Protein AF-A0A7S2W0Q4-F1 (afdb_monomer_lite)

Radius of gyration: 27.82 Å; chains: 1; bounding box: 35×52×101 Å

Structure (mmCIF, N/CA/C/O backbone):
data_AF-A0A7S2W0Q4-F1
#
_entry.id   AF-A0A7S2W0Q4-F1
#
loop_
_atom_site.group_PDB
_atom_site.id
_atom_site.type_symbol
_atom_site.label_atom_id
_atom_site.label_alt_id
_atom_site.label_comp_id
_atom_site.label_asym_id
_atom_site.label_entity_id
_atom_site.label_seq_id
_atom_site.pdbx_PDB_ins_code
_atom_site.Cartn_x
_atom_site.Cartn_y
_atom_site.Cartn_z
_atom_site.occupancy
_atom_site.B_iso_or_equiv
_atom_site.auth_seq_id
_atom_site.auth_comp_id
_atom_site.auth_asym_id
_atom_site.auth_atom_id
_atom_site.pdbx_PDB_model_num
ATOM 1 N N . MET A 1 1 ? 0.996 34.943 -74.593 1.00 41.25 1 MET A N 1
ATOM 2 C CA . MET A 1 1 ? 1.758 33.884 -73.885 1.00 41.25 1 MET A CA 1
ATOM 3 C C . MET A 1 1 ? 2.405 34.522 -72.666 1.00 41.25 1 MET A C 1
ATOM 5 O O . MET A 1 1 ? 2.904 35.616 -72.833 1.00 41.25 1 MET A O 1
ATOM 9 N N . SER A 1 2 ? 2.499 33.973 -71.462 1.00 42.41 2 SER A N 1
ATOM 10 C CA . SER A 1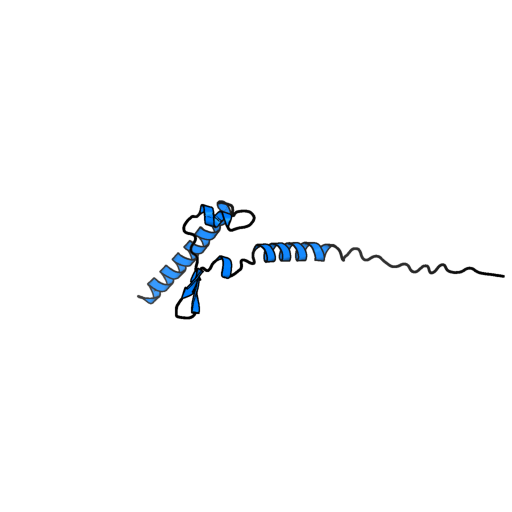 2 ? 1.825 32.896 -70.734 1.00 42.41 2 SER A CA 1
ATOM 11 C C . SER A 1 2 ? 2.538 32.870 -69.371 1.00 42.41 2 SER A C 1
ATOM 13 O O . SER A 1 2 ? 3.708 32.519 -69.386 1.00 42.41 2 SER A O 1
ATOM 15 N N . LYS A 1 3 ? 1.814 33.159 -68.269 1.00 47.62 3 LYS A N 1
ATOM 16 C CA . LYS A 1 3 ? 2.124 32.849 -66.840 1.00 47.62 3 LYS A CA 1
ATOM 17 C C . LYS A 1 3 ? 3.384 33.576 -66.290 1.00 47.62 3 LYS A C 1
ATOM 19 O O . LYS A 1 3 ? 4.218 33.985 -67.074 1.00 47.62 3 LYS A O 1
ATOM 24 N N . GLU A 1 4 ? 3.578 33.927 -65.020 1.00 44.00 4 GLU A N 1
ATOM 25 C CA . GLU A 1 4 ? 3.235 33.427 -63.675 1.00 44.00 4 GLU A CA 1
ATOM 26 C C . GLU A 1 4 ? 3.170 34.671 -62.738 1.00 44.00 4 GLU A C 1
ATOM 28 O O . GLU A 1 4 ? 3.749 35.700 -63.061 1.00 44.00 4 GLU A O 1
ATOM 33 N N . GLY A 1 5 ? 2.473 34.763 -61.606 1.00 44.56 5 GLY A N 1
ATOM 34 C CA . GLY A 1 5 ? 1.923 33.744 -60.728 1.00 44.56 5 GLY A CA 1
ATOM 35 C C . GLY A 1 5 ? 2.599 33.791 -59.350 1.00 44.56 5 GLY A C 1
ATOM 36 O O . GLY A 1 5 ? 3.508 33.011 -59.134 1.00 44.56 5 GLY A O 1
ATOM 37 N N . LYS A 1 6 ? 2.048 34.618 -58.440 1.00 51.22 6 LYS A N 1
ATOM 38 C CA . LYS A 1 6 ? 2.173 34.606 -56.961 1.00 51.22 6 LYS A CA 1
ATOM 39 C C . LYS A 1 6 ? 3.514 35.009 -56.333 1.00 51.22 6 LYS A C 1
ATOM 41 O O . LYS A 1 6 ? 4.473 34.275 -56.446 1.00 51.22 6 LYS A O 1
ATOM 46 N N . ASP A 1 7 ? 3.451 36.041 -55.491 1.00 41.66 7 ASP A N 1
ATOM 47 C CA . ASP A 1 7 ? 4.050 36.002 -54.152 1.00 41.66 7 ASP A CA 1
ATOM 48 C C . ASP A 1 7 ? 3.057 36.646 -53.170 1.00 41.66 7 ASP A C 1
ATOM 50 O O . ASP A 1 7 ? 2.931 37.866 -53.062 1.00 41.66 7 ASP A O 1
ATOM 54 N N . LEU A 1 8 ? 2.259 35.793 -52.517 1.00 43.84 8 LEU A N 1
ATOM 55 C CA . LEU A 1 8 ? 1.507 36.155 -51.318 1.00 43.84 8 LEU A CA 1
ATOM 56 C C . LEU A 1 8 ? 2.520 36.201 -50.174 1.00 43.84 8 LEU A C 1
ATOM 58 O O . LEU A 1 8 ? 2.934 35.158 -49.677 1.00 43.84 8 LEU A O 1
ATOM 62 N N . ASN A 1 9 ? 2.906 37.399 -49.753 1.00 46.47 9 ASN A N 1
ATOM 63 C CA . ASN A 1 9 ? 3.628 37.584 -48.503 1.00 46.47 9 ASN A CA 1
ATOM 64 C C . ASN A 1 9 ? 2.593 37.651 -47.369 1.00 46.47 9 ASN A C 1
ATOM 66 O O . ASN A 1 9 ? 2.134 38.729 -46.996 1.00 46.47 9 ASN A O 1
ATOM 70 N N . VAL A 1 10 ? 2.153 36.487 -46.889 1.00 45.03 10 VAL A N 1
ATOM 71 C CA . VAL A 1 10 ? 1.422 36.381 -45.623 1.00 45.03 10 VAL A CA 1
ATOM 72 C C . VAL A 1 10 ? 2.457 35.996 -44.580 1.00 45.03 10 VAL A C 1
ATOM 74 O O . VAL A 1 10 ? 2.898 34.854 -44.514 1.00 45.03 10 VAL A O 1
ATOM 77 N N . LEU A 1 11 ? 2.884 37.002 -43.819 1.00 43.53 11 LEU A N 1
ATOM 78 C CA . LEU A 1 11 ? 3.531 36.836 -42.525 1.00 43.53 11 LEU A CA 1
ATOM 79 C C . LEU A 1 11 ? 2.564 36.062 -41.626 1.00 43.53 11 LEU A C 1
ATOM 81 O O . LEU A 1 11 ? 1.682 36.654 -41.008 1.00 43.53 11 LEU A O 1
ATOM 85 N N . GLU A 1 12 ? 2.696 34.742 -41.605 1.00 46.09 12 GLU A N 1
ATOM 86 C CA . GLU A 1 12 ? 2.068 33.907 -40.593 1.00 46.09 12 GLU A CA 1
ATOM 87 C C . GLU A 1 12 ? 3.035 33.864 -39.407 1.00 46.09 12 GLU A C 1
ATOM 89 O O . GLU A 1 12 ? 4.101 33.250 -39.446 1.00 46.09 12 GLU A O 1
ATOM 94 N N . SER A 1 13 ? 2.701 34.661 -38.395 1.00 49.34 13 SER A N 1
ATOM 95 C CA . SER A 1 13 ? 3.299 34.636 -37.068 1.00 49.34 13 SER A CA 1
ATOM 96 C C . SER A 1 13 ? 3.160 33.230 -36.492 1.00 49.34 13 SER A C 1
ATOM 98 O O . SER A 1 13 ? 2.047 32.774 -36.242 1.00 49.34 13 SER A O 1
ATOM 100 N N . VAL A 1 14 ? 4.284 32.540 -36.314 1.00 47.44 14 VAL A N 1
ATOM 101 C CA . VAL A 1 14 ? 4.323 31.251 -35.625 1.00 47.44 14 VAL A CA 1
ATOM 102 C C . VAL A 1 14 ? 4.314 31.542 -34.126 1.00 47.44 14 VAL A C 1
ATOM 104 O O . VAL A 1 14 ? 5.285 32.073 -33.591 1.00 47.44 14 VAL A O 1
ATOM 107 N N . ASP A 1 15 ? 3.188 31.252 -33.478 1.00 49.59 15 ASP A N 1
ATOM 108 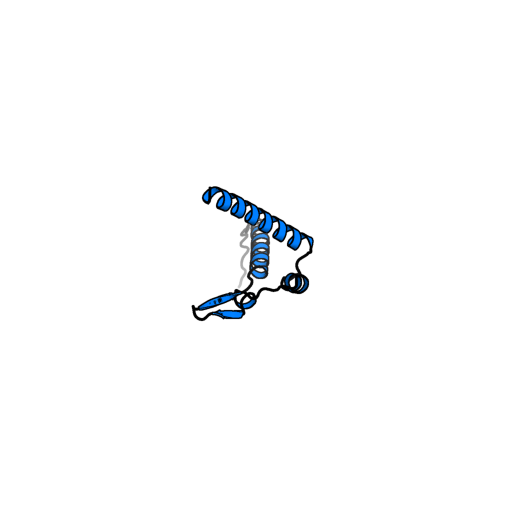C CA . ASP A 1 15 ? 3.011 31.339 -32.029 1.00 49.59 15 ASP A CA 1
ATOM 109 C C . ASP A 1 15 ? 3.837 30.237 -31.329 1.00 49.59 15 ASP A C 1
ATOM 111 O O . ASP A 1 15 ? 3.506 29.053 -31.406 1.00 49.59 15 ASP A O 1
ATOM 115 N N . GLU A 1 16 ? 4.908 30.623 -30.628 1.00 52.38 16 GLU A N 1
ATOM 116 C CA . GLU A 1 16 ? 5.810 29.740 -29.855 1.00 52.38 16 GLU A CA 1
ATOM 117 C C . GLU A 1 16 ? 5.203 29.221 -28.526 1.00 52.38 16 GLU A C 1
ATOM 119 O O . GLU A 1 16 ? 5.848 28.491 -27.779 1.00 52.38 16 GLU A O 1
ATOM 124 N N . GLU A 1 17 ? 3.947 29.543 -28.214 1.00 47.62 17 GLU A N 1
ATOM 125 C CA . GLU A 1 17 ? 3.338 29.298 -26.892 1.00 47.62 17 GLU A CA 1
ATOM 126 C C . GLU A 1 17 ? 2.623 27.932 -26.757 1.00 47.62 17 GLU A C 1
ATOM 128 O O . GLU A 1 17 ? 2.094 27.600 -25.697 1.00 47.62 17 GLU A O 1
ATOM 133 N N . ASN A 1 18 ? 2.575 27.108 -27.812 1.00 49.03 18 ASN A N 1
ATOM 134 C CA . ASN A 1 18 ? 1.701 25.922 -27.856 1.00 49.03 18 ASN A CA 1
ATOM 135 C C . ASN A 1 18 ? 2.387 24.582 -27.501 1.00 49.03 18 ASN A C 1
ATOM 137 O O . ASN A 1 18 ? 1.742 23.534 -27.520 1.00 49.03 18 ASN A O 1
ATOM 141 N N . GLU A 1 19 ? 3.686 24.577 -27.185 1.00 48.59 19 GLU A N 1
ATOM 142 C CA . GLU A 1 19 ? 4.441 23.326 -26.980 1.00 48.59 19 GLU A CA 1
ATOM 143 C C . GLU A 1 19 ? 4.500 22.871 -25.504 1.00 48.59 19 GLU A C 1
ATOM 145 O O . GLU A 1 19 ? 4.556 21.671 -25.223 1.00 48.59 19 GLU A O 1
ATOM 150 N N . TYR A 1 20 ? 4.374 23.797 -24.543 1.00 51.22 20 TYR A N 1
ATOM 151 C CA . TYR A 1 20 ? 4.526 23.507 -23.106 1.00 51.22 20 TYR A CA 1
ATOM 152 C C . TYR A 1 20 ? 3.326 22.793 -22.463 1.00 51.22 20 TYR A C 1
ATOM 154 O O . TYR A 1 20 ? 3.503 21.931 -21.607 1.00 51.22 20 TYR A O 1
ATOM 162 N N . VAL A 1 21 ? 2.098 23.088 -22.902 1.00 52.19 21 VAL A N 1
ATOM 163 C CA . VAL A 1 21 ? 0.873 22.514 -22.306 1.00 52.19 21 VAL A CA 1
ATOM 164 C C . VAL A 1 21 ? 0.756 21.006 -22.574 1.00 52.19 21 VAL A C 1
ATOM 166 O O . VAL A 1 21 ? 0.118 20.284 -21.809 1.00 52.19 21 VAL A O 1
ATOM 169 N N . SER A 1 22 ? 1.398 20.503 -23.636 1.00 59.22 22 SER A N 1
ATOM 170 C CA . SER A 1 22 ? 1.322 19.084 -23.999 1.00 59.22 22 SER A CA 1
ATOM 171 C C . SER A 1 22 ? 2.153 18.182 -23.085 1.00 59.22 22 SER A C 1
ATOM 173 O O . SER A 1 22 ? 1.769 17.036 -22.859 1.00 59.22 22 SER A O 1
ATOM 175 N N . HIS A 1 23 ? 3.265 18.683 -22.538 1.00 58.62 23 HIS A N 1
ATOM 176 C CA . HIS A 1 23 ? 4.203 17.853 -21.785 1.00 58.62 23 HIS A CA 1
ATOM 177 C C . HIS A 1 23 ? 3.671 17.510 -20.389 1.00 58.62 23 HIS A C 1
ATOM 179 O O . HIS A 1 23 ? 3.667 16.339 -20.010 1.00 58.62 23 HIS A O 1
ATOM 185 N N . ASP A 1 24 ? 3.127 18.498 -19.674 1.00 68.50 24 ASP A N 1
ATOM 186 C CA . ASP A 1 24 ? 2.578 18.299 -18.326 1.00 68.50 24 ASP A CA 1
ATOM 187 C C . ASP A 1 24 ? 1.295 17.460 -18.346 1.00 68.50 24 ASP A C 1
ATOM 189 O O . ASP A 1 24 ? 1.122 16.563 -17.522 1.00 68.50 24 ASP A O 1
ATOM 193 N N . MET A 1 25 ? 0.408 17.691 -19.323 1.00 70.69 25 MET A N 1
ATOM 194 C CA . MET A 1 25 ? -0.778 16.848 -19.513 1.00 70.69 25 MET A CA 1
ATOM 195 C C . MET A 1 25 ? -0.386 15.405 -19.813 1.00 70.69 25 MET A C 1
ATOM 197 O O . MET A 1 25 ? -0.989 14.494 -19.254 1.00 70.69 25 MET A O 1
ATOM 201 N N . LYS A 1 26 ? 0.646 15.201 -20.640 1.00 69.44 26 LYS A N 1
ATOM 202 C CA . LYS A 1 26 ? 1.137 13.869 -20.988 1.00 69.44 26 LYS A CA 1
ATOM 203 C C . LYS A 1 26 ? 1.729 13.141 -19.780 1.00 69.44 26 LYS A C 1
ATOM 205 O O . LYS A 1 26 ? 1.399 11.979 -19.565 1.00 69.44 26 LYS A O 1
ATOM 210 N N . ALA A 1 27 ? 2.536 13.825 -18.969 1.00 68.56 27 ALA A N 1
ATOM 211 C CA . ALA A 1 27 ? 3.102 13.260 -17.746 1.00 68.56 27 ALA A CA 1
ATOM 212 C C . ALA A 1 27 ? 2.007 12.885 -16.733 1.00 68.56 27 ALA A C 1
ATOM 214 O O . ALA A 1 27 ? 2.035 11.799 -16.161 1.00 68.56 27 ALA A O 1
ATOM 215 N N . LEU A 1 28 ? 0.993 13.738 -16.560 1.00 68.38 28 LEU A N 1
ATOM 216 C CA . LEU A 1 28 ? -0.145 13.447 -15.685 1.00 68.38 28 LEU A CA 1
ATOM 217 C C . LEU A 1 28 ? -1.003 12.288 -16.206 1.00 68.38 28 LEU A C 1
ATOM 219 O O . LEU A 1 28 ? -1.487 11.492 -15.403 1.00 68.38 28 LEU A O 1
ATOM 223 N N . THR A 1 29 ? -1.188 12.165 -17.524 1.00 66.50 29 THR A N 1
ATOM 224 C CA . THR A 1 29 ? -1.884 11.010 -18.109 1.00 66.50 29 THR A CA 1
ATOM 225 C C . THR A 1 29 ? -1.074 9.727 -17.990 1.00 66.50 29 THR A C 1
ATOM 227 O O . THR A 1 29 ? -1.659 8.706 -17.662 1.00 66.50 29 THR A O 1
ATOM 230 N N . GLU A 1 30 ? 0.248 9.763 -18.171 1.00 68.62 30 GLU A N 1
ATOM 231 C CA . GLU A 1 30 ? 1.110 8.585 -18.001 1.00 68.62 30 GLU A CA 1
ATOM 232 C C . GLU A 1 30 ? 1.132 8.123 -16.536 1.00 68.62 30 GLU A C 1
ATOM 234 O O . GLU A 1 30 ? 0.961 6.940 -16.263 1.00 68.62 30 GLU A O 1
ATOM 239 N N . GLU A 1 31 ? 1.251 9.040 -15.573 1.00 62.69 31 GLU A N 1
ATOM 240 C CA . GLU A 1 31 ? 1.143 8.719 -14.142 1.00 62.69 31 GLU A CA 1
ATOM 241 C C . GLU A 1 31 ? -0.245 8.171 -13.781 1.00 62.69 31 GLU A C 1
ATOM 243 O O . GLU A 1 31 ? -0.354 7.191 -13.043 1.00 62.69 31 GLU A O 1
ATOM 248 N N . ALA A 1 32 ? -1.321 8.752 -14.323 1.00 62.22 32 ALA A N 1
ATOM 249 C CA . ALA A 1 32 ? -2.682 8.261 -14.113 1.00 62.22 32 ALA A CA 1
ATOM 250 C C . ALA A 1 32 ? -2.900 6.870 -14.729 1.00 62.22 32 ALA A C 1
ATOM 252 O O . ALA A 1 32 ? -3.516 6.018 -14.099 1.00 62.22 32 ALA A O 1
ATOM 253 N N . GLU A 1 33 ? -2.376 6.610 -15.927 1.00 63.53 33 GLU A N 1
ATOM 254 C CA . GLU A 1 33 ? -2.423 5.296 -16.576 1.00 63.53 33 GLU A CA 1
ATOM 255 C C . GLU A 1 33 ? -1.600 4.255 -15.805 1.00 63.53 33 GLU A C 1
ATOM 257 O O . GLU A 1 33 ? -2.072 3.137 -15.601 1.00 63.53 33 GLU A O 1
ATOM 262 N N . ASN A 1 34 ? -0.428 4.635 -15.291 1.00 60.72 34 ASN A N 1
ATOM 263 C CA . ASN A 1 34 ? 0.425 3.774 -14.467 1.00 60.72 34 ASN A CA 1
ATOM 264 C C . ASN A 1 34 ? -0.146 3.522 -13.061 1.00 60.72 34 ASN A C 1
ATOM 266 O O . ASN A 1 34 ? 0.194 2.523 -12.427 1.00 60.72 34 ASN A O 1
ATOM 270 N N . SER A 1 35 ? -1.024 4.400 -12.569 1.00 58.06 35 SER A N 1
ATOM 271 C CA . SER A 1 35 ? -1.707 4.257 -11.276 1.00 58.06 35 SER A CA 1
ATOM 272 C C . SER A 1 35 ? -3.142 3.726 -11.386 1.00 58.06 35 SER A C 1
ATOM 274 O O . SER A 1 35 ? -3.775 3.456 -10.360 1.00 58.06 35 SER A O 1
ATOM 276 N N . ASN A 1 36 ? -3.652 3.498 -12.603 1.00 61.41 36 ASN A N 1
ATOM 277 C CA . ASN A 1 36 ? -4.967 2.908 -12.844 1.00 61.41 36 ASN A CA 1
ATOM 278 C C . ASN A 1 36 ? -4.903 1.380 -12.708 1.00 61.41 36 ASN A C 1
ATOM 280 O O . ASN A 1 36 ? -4.959 0.623 -13.679 1.00 61.41 36 ASN A O 1
ATOM 284 N N . ILE A 1 37 ? -4.744 0.920 -11.470 1.00 66.25 37 ILE A N 1
ATOM 285 C CA . ILE A 1 37 ? -4.814 -0.498 -11.138 1.00 66.25 37 ILE A CA 1
ATOM 286 C C . ILE A 1 37 ? -6.257 -0.992 -11.332 1.00 66.25 37 ILE A C 1
ATOM 288 O O . ILE A 1 37 ? -7.196 -0.438 -10.754 1.00 66.25 37 ILE A O 1
ATOM 292 N N . SER A 1 38 ? -6.461 -2.025 -12.158 1.00 72.31 38 SER A N 1
ATOM 293 C CA . SER A 1 38 ? -7.802 -2.600 -12.316 1.00 72.31 38 SER A CA 1
ATOM 294 C C . SER A 1 38 ? -8.282 -3.192 -10.987 1.00 72.31 38 SER A C 1
ATOM 296 O O . SER A 1 38 ? -7.539 -3.880 -10.290 1.00 72.31 38 SER A O 1
ATOM 298 N N . LEU A 1 39 ? -9.561 -3.009 -10.652 1.00 68.50 39 LEU A N 1
ATOM 299 C CA . LEU A 1 39 ? -10.162 -3.667 -9.489 1.00 68.50 39 LEU A CA 1
ATOM 300 C C . LEU A 1 39 ? -10.030 -5.197 -9.561 1.00 68.50 39 LEU A C 1
ATOM 302 O O . LEU A 1 39 ? -9.923 -5.847 -8.520 1.00 68.50 39 LEU A O 1
ATOM 306 N N . GLU A 1 40 ? -9.980 -5.779 -10.763 1.00 77.81 40 GLU A N 1
ATOM 307 C CA . GLU A 1 40 ? -9.767 -7.220 -10.936 1.00 77.81 40 GLU A CA 1
ATOM 308 C C . GLU A 1 40 ? -8.361 -7.679 -10.523 1.00 77.81 40 GLU A C 1
ATOM 310 O O . GLU A 1 40 ? -8.189 -8.839 -10.163 1.00 77.81 40 GLU A O 1
ATOM 315 N N . SER A 1 41 ? -7.344 -6.807 -10.529 1.00 72.69 41 SER A N 1
ATOM 316 C CA . SER A 1 41 ? -5.988 -7.209 -10.125 1.00 72.69 41 SER A CA 1
ATOM 317 C C . SER A 1 41 ? -5.814 -7.272 -8.605 1.00 72.69 41 SER A C 1
ATOM 319 O O . SER A 1 41 ? -4.911 -7.954 -8.119 1.00 72.69 41 SER A O 1
ATOM 321 N N . ILE A 1 42 ? -6.699 -6.608 -7.854 1.00 73.38 42 ILE A N 1
ATOM 322 C CA . ILE A 1 42 ? -6.706 -6.584 -6.384 1.00 73.38 42 ILE A CA 1
ATOM 323 C C . ILE A 1 42 ? -7.861 -7.393 -5.776 1.00 73.38 42 ILE A C 1
ATOM 325 O O . ILE A 1 42 ? -8.047 -7.372 -4.558 1.00 73.38 42 ILE A O 1
ATOM 329 N N . THR A 1 43 ? -8.650 -8.105 -6.588 1.00 81.12 43 THR A N 1
ATOM 330 C CA . THR A 1 43 ? -9.783 -8.921 -6.122 1.00 81.12 43 THR A CA 1
ATOM 331 C C . THR A 1 43 ? -9.720 -10.357 -6.648 1.00 81.12 43 THR A C 1
ATOM 333 O O . THR A 1 43 ? -9.238 -10.613 -7.743 1.00 81.12 43 THR A O 1
ATOM 336 N N . ASP A 1 44 ? -10.191 -11.315 -5.849 1.00 81.81 44 ASP A N 1
ATOM 337 C CA . ASP A 1 44 ? -10.313 -12.734 -6.197 1.00 81.81 44 ASP A CA 1
ATOM 338 C C . ASP A 1 44 ? -11.795 -13.146 -6.202 1.00 81.81 44 ASP A C 1
ATOM 340 O O . ASP A 1 44 ? -12.339 -13.755 -5.272 1.00 81.81 44 ASP A O 1
ATOM 344 N N . GLY A 1 45 ? -12.492 -12.705 -7.249 1.00 83.25 45 GLY A N 1
ATOM 345 C CA . GLY A 1 45 ? -13.920 -12.946 -7.430 1.00 83.25 45 GLY A CA 1
ATOM 346 C C . GLY A 1 45 ? -14.797 -12.165 -6.448 1.00 83.25 45 GLY A C 1
ATOM 347 O O . GLY A 1 45 ? -14.466 -11.067 -6.007 1.00 83.25 45 GLY A O 1
ATOM 348 N N . SER A 1 46 ? -15.974 -12.707 -6.130 1.00 86.19 46 SER A N 1
ATOM 349 C CA . SER A 1 46 ? -16.973 -12.075 -5.256 1.00 86.19 46 SER A CA 1
ATOM 350 C C . SER A 1 46 ? -17.534 -13.066 -4.234 1.00 86.19 46 SER A C 1
ATOM 352 O O . SER A 1 46 ? -17.484 -14.282 -4.425 1.00 86.19 46 SER A O 1
ATOM 354 N N . ASN A 1 47 ? -18.037 -12.568 -3.105 1.00 83.81 47 ASN A N 1
ATOM 355 C CA . ASN A 1 47 ? -18.762 -13.381 -2.125 1.00 83.81 47 ASN A CA 1
ATOM 356 C C . ASN A 1 47 ? -20.240 -13.580 -2.524 1.00 83.81 47 ASN A C 1
ATOM 358 O O . ASN A 1 47 ? -20.705 -13.027 -3.517 1.00 83.81 47 ASN A O 1
ATOM 362 N N . GLU A 1 48 ? -20.997 -14.341 -1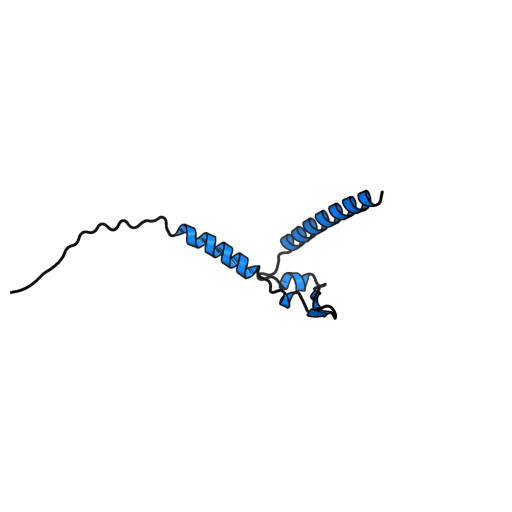.726 1.00 89.06 48 GLU A N 1
ATOM 363 C CA . GLU A 1 48 ? -22.425 -14.644 -1.963 1.00 89.06 48 GLU A CA 1
ATOM 364 C C . GLU A 1 48 ? -23.320 -13.397 -2.077 1.00 89.06 48 GLU A C 1
ATOM 366 O O . GLU A 1 48 ? -24.431 -13.462 -2.595 1.00 89.06 48 GLU A O 1
ATOM 371 N N . ARG A 1 49 ? -22.836 -12.246 -1.600 1.00 84.06 49 ARG A N 1
ATOM 372 C CA . ARG A 1 49 ? -23.535 -10.957 -1.629 1.00 84.06 49 ARG A CA 1
ATOM 373 C C . ARG A 1 49 ? -23.100 -10.074 -2.805 1.00 84.06 49 ARG A C 1
ATOM 375 O O . ARG A 1 49 ? -23.499 -8.914 -2.849 1.00 84.06 49 ARG A O 1
ATOM 382 N N . GLY A 1 50 ? -22.270 -10.590 -3.715 1.00 81.75 50 GLY A N 1
ATOM 383 C CA . GLY A 1 50 ? -21.731 -9.848 -4.858 1.00 81.75 50 GLY A CA 1
ATOM 384 C C . GLY A 1 50 ? -20.654 -8.824 -4.492 1.00 81.75 50 GLY A C 1
ATOM 385 O O . GLY A 1 50 ? -20.354 -7.948 -5.295 1.00 81.75 50 GLY A O 1
ATOM 386 N N . ILE A 1 51 ? -20.088 -8.897 -3.282 1.00 81.12 51 ILE A N 1
ATOM 387 C CA . ILE A 1 51 ? -19.008 -8.001 -2.853 1.00 81.12 51 ILE A CA 1
ATOM 388 C C . ILE A 1 51 ? -17.675 -8.627 -3.284 1.00 81.12 51 ILE A C 1
ATOM 390 O O . ILE A 1 51 ? -17.434 -9.786 -2.917 1.00 81.12 51 ILE A O 1
ATOM 394 N N . PRO A 1 52 ? -16.806 -7.899 -4.011 1.00 80.25 52 PRO A N 1
ATOM 395 C CA . PRO A 1 52 ? -15.503 -8.407 -4.412 1.00 80.25 52 PRO A CA 1
ATOM 396 C C . PRO A 1 52 ? -14.667 -8.853 -3.210 1.00 80.25 52 PRO A C 1
ATOM 398 O O . PRO A 1 52 ? -14.583 -8.147 -2.201 1.00 80.25 52 PRO A O 1
ATOM 401 N N . LYS A 1 53 ? -14.058 -10.037 -3.296 1.00 79.94 53 LYS A N 1
ATOM 402 C CA . LYS A 1 53 ? -13.130 -10.511 -2.263 1.00 79.94 53 LYS A CA 1
ATOM 403 C C . LYS A 1 53 ? -11.775 -9.887 -2.538 1.00 79.94 53 LYS A C 1
ATOM 405 O O . LYS A 1 53 ? -11.231 -10.088 -3.612 1.00 79.94 53 LYS A O 1
ATOM 410 N N . VAL A 1 54 ? -11.232 -9.131 -1.594 1.00 77.25 54 VAL A N 1
ATOM 411 C CA . VAL A 1 54 ? -9.914 -8.508 -1.763 1.00 77.25 54 VAL A CA 1
ATOM 412 C C . VAL A 1 54 ? -8.838 -9.593 -1.781 1.00 77.25 54 VAL A C 1
ATOM 414 O O . VAL A 1 54 ? -8.811 -10.459 -0.907 1.00 77.25 54 VAL A O 1
ATOM 417 N N . LYS A 1 55 ? -7.945 -9.530 -2.766 1.00 73.31 55 LYS A N 1
ATOM 418 C CA . LYS A 1 55 ? -6.726 -10.327 -2.830 1.00 73.31 55 LYS A CA 1
ATOM 419 C C . LYS A 1 55 ? -5.686 -9.638 -1.950 1.00 73.31 55 LYS A C 1
ATOM 421 O O . LYS A 1 55 ? -5.013 -8.709 -2.386 1.00 73.31 55 LYS A O 1
ATOM 426 N N . PHE A 1 56 ? -5.615 -10.033 -0.683 1.00 73.44 56 PHE A N 1
ATOM 427 C CA . PHE A 1 56 ? -4.585 -9.520 0.215 1.00 73.44 56 PHE A CA 1
ATOM 428 C C . PHE A 1 56 ? -3.250 -10.173 -0.157 1.00 73.44 56 PHE A C 1
ATOM 430 O O . PHE A 1 56 ? -3.144 -11.399 -0.184 1.00 73.44 56 PHE A O 1
ATOM 437 N N . ILE A 1 57 ? -2.257 -9.360 -0.514 1.00 75.88 57 ILE A N 1
ATOM 438 C CA . ILE A 1 57 ? -0.892 -9.835 -0.732 1.00 75.88 57 ILE A CA 1
ATOM 439 C C . ILE A 1 57 ? -0.169 -9.681 0.604 1.00 75.88 57 ILE A C 1
ATOM 441 O O . ILE A 1 57 ? 0.268 -8.590 0.958 1.00 75.88 57 ILE A O 1
ATOM 445 N N . ASP A 1 58 ? -0.099 -10.773 1.363 1.00 76.69 58 ASP A N 1
ATOM 446 C CA . ASP A 1 58 ? 0.542 -10.786 2.685 1.00 76.69 58 ASP A CA 1
ATOM 447 C C . ASP A 1 58 ? 2.075 -10.670 2.588 1.00 76.69 58 ASP A C 1
ATOM 449 O O . ASP A 1 58 ? 2.744 -10.263 3.540 1.00 76.69 58 ASP A O 1
ATOM 453 N N . ASP A 1 59 ? 2.639 -11.027 1.431 1.00 84.62 59 ASP A N 1
ATOM 454 C CA . ASP A 1 59 ? 4.064 -10.917 1.142 1.00 84.62 59 ASP A CA 1
ATOM 455 C C . ASP A 1 59 ? 4.410 -9.506 0.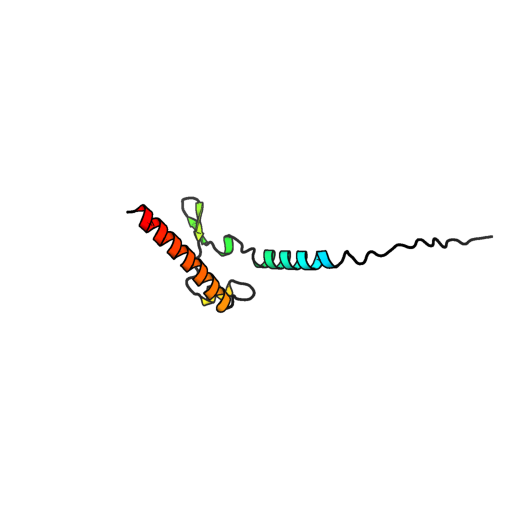643 1.00 84.62 59 ASP A C 1
ATOM 457 O O . ASP A 1 59 ? 4.015 -9.083 -0.444 1.00 84.62 59 ASP A O 1
ATOM 461 N N . ILE A 1 60 ? 5.181 -8.772 1.446 1.00 81.00 60 ILE A N 1
ATOM 462 C CA . ILE A 1 60 ? 5.567 -7.384 1.155 1.00 81.00 60 ILE A CA 1
ATOM 463 C C . ILE A 1 60 ? 6.409 -7.282 -0.127 1.00 81.00 60 ILE A C 1
ATOM 465 O O . ILE A 1 60 ? 6.299 -6.285 -0.839 1.00 81.00 60 ILE A O 1
ATOM 469 N N . GLY A 1 61 ? 7.224 -8.293 -0.442 1.00 85.06 61 GLY A N 1
ATOM 470 C CA . GLY A 1 61 ? 8.023 -8.321 -1.667 1.00 85.06 61 GLY A CA 1
ATOM 471 C C . GLY A 1 61 ? 7.136 -8.447 -2.901 1.00 85.06 61 GLY A C 1
ATOM 472 O O . GLY A 1 61 ? 7.223 -7.624 -3.807 1.00 85.06 61 GLY A O 1
ATOM 473 N N . GLN A 1 62 ? 6.199 -9.398 -2.885 1.00 83.69 62 GLN A N 1
ATOM 474 C CA . GLN A 1 62 ? 5.221 -9.558 -3.970 1.00 83.69 62 GLN A CA 1
ATOM 475 C C . GLN A 1 62 ? 4.309 -8.336 -4.113 1.00 83.69 62 GLN A C 1
ATOM 477 O O . GLN A 1 62 ? 3.916 -7.975 -5.221 1.00 83.69 62 GLN A O 1
ATOM 482 N N . PHE A 1 63 ? 3.971 -7.677 -3.002 1.00 83.44 63 PHE A N 1
ATOM 483 C CA . PHE A 1 63 ? 3.221 -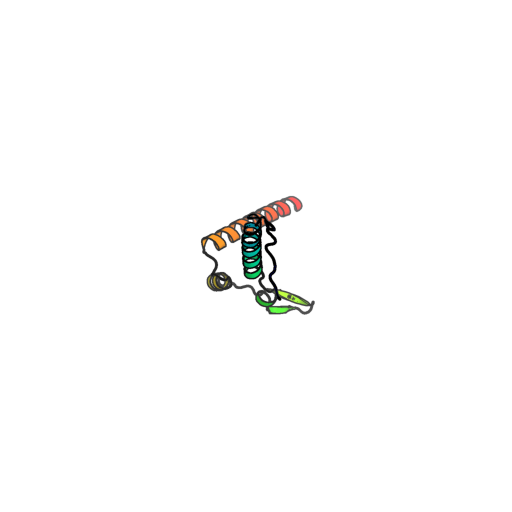6.428 -3.043 1.00 83.44 63 PHE A CA 1
ATOM 484 C C . PHE A 1 63 ? 4.035 -5.313 -3.709 1.00 83.44 63 PHE A C 1
ATOM 486 O O . PHE A 1 63 ? 3.512 -4.620 -4.578 1.00 83.44 63 PHE A O 1
ATOM 493 N N . ALA A 1 64 ? 5.317 -5.166 -3.366 1.00 86.50 64 ALA A N 1
ATOM 494 C CA . ALA A 1 64 ? 6.198 -4.181 -3.991 1.00 86.50 64 ALA A CA 1
ATOM 495 C C . ALA A 1 64 ? 6.338 -4.410 -5.506 1.00 86.50 64 ALA A C 1
ATOM 497 O O . ALA A 1 64 ? 6.307 -3.455 -6.280 1.00 86.50 64 ALA A O 1
ATOM 498 N N . GLU A 1 65 ? 6.423 -5.673 -5.925 1.00 87.38 65 GLU A N 1
ATOM 499 C CA . GLU A 1 65 ? 6.499 -6.089 -7.332 1.00 87.38 65 GLU A CA 1
ATOM 500 C C . GLU A 1 65 ? 5.188 -5.893 -8.111 1.00 87.38 65 GLU A C 1
ATOM 502 O O . GLU A 1 65 ? 5.197 -5.948 -9.338 1.00 87.38 65 GLU A O 1
ATOM 507 N N . SER A 1 66 ? 4.061 -5.638 -7.434 1.00 82.19 66 SER A N 1
ATOM 508 C CA . SER A 1 66 ? 2.784 -5.356 -8.108 1.00 82.19 66 SER A CA 1
ATOM 509 C C . SER A 1 66 ? 2.723 -3.966 -8.758 1.00 82.19 66 SER A C 1
ATOM 511 O O . SER A 1 66 ? 1.848 -3.715 -9.587 1.00 82.19 66 SER A O 1
ATOM 513 N N . PHE A 1 67 ? 3.658 -3.077 -8.411 1.00 82.88 67 PHE A N 1
ATOM 514 C CA . PHE A 1 67 ? 3.812 -1.753 -9.009 1.00 82.88 67 PHE A CA 1
ATOM 515 C C . PHE A 1 67 ? 4.789 -1.807 -10.188 1.00 82.88 67 PHE A C 1
ATOM 517 O O . PHE A 1 67 ? 5.716 -2.618 -10.201 1.00 82.88 67 PHE A O 1
ATOM 524 N N . ASN A 1 68 ? 4.615 -0.917 -11.167 1.00 81.06 68 ASN A N 1
ATOM 525 C CA . ASN A 1 68 ? 5.553 -0.772 -12.275 1.00 81.06 68 ASN A CA 1
ATOM 526 C C . ASN A 1 68 ? 6.005 0.695 -12.419 1.00 81.06 68 ASN A C 1
ATOM 528 O O . ASN A 1 68 ? 5.207 1.515 -12.870 1.00 81.06 68 ASN A O 1
ATOM 532 N N . PRO A 1 69 ? 7.262 1.036 -12.073 1.00 86.50 69 PRO A N 1
ATOM 533 C CA . PRO A 1 69 ? 8.299 0.155 -11.521 1.00 86.50 69 PRO A CA 1
ATOM 534 C C . PRO A 1 69 ? 7.956 -0.342 -10.106 1.00 86.50 69 PRO A C 1
ATOM 536 O O . PRO A 1 69 ? 7.109 0.241 -9.429 1.00 86.50 69 PRO A O 1
ATOM 539 N N . ALA A 1 70 ? 8.626 -1.410 -9.658 1.00 87.12 70 ALA A N 1
ATOM 540 C CA . ALA A 1 70 ? 8.416 -1.965 -8.321 1.00 87.12 70 ALA A CA 1
ATOM 541 C C . ALA A 1 70 ? 8.568 -0.878 -7.245 1.00 87.12 70 ALA A C 1
ATOM 543 O O . ALA A 1 70 ? 9.488 -0.055 -7.301 1.00 87.12 70 ALA A O 1
ATOM 544 N N . ALA A 1 71 ? 7.661 -0.871 -6.268 1.00 87.69 71 ALA A N 1
ATOM 545 C CA . ALA A 1 71 ? 7.624 0.173 -5.254 1.00 87.69 71 ALA A CA 1
ATOM 546 C C . ALA A 1 71 ? 8.910 0.167 -4.415 1.00 87.69 71 ALA A C 1
ATOM 548 O O . ALA A 1 71 ? 9.351 -0.877 -3.928 1.00 87.69 71 ALA A O 1
ATOM 549 N N . SER A 1 72 ? 9.502 1.348 -4.210 1.00 90.75 72 SER A N 1
ATOM 550 C CA . SER A 1 72 ? 10.674 1.474 -3.346 1.00 90.75 72 SER A CA 1
ATOM 551 C C . SER A 1 72 ? 10.303 1.264 -1.876 1.00 90.75 72 SER A C 1
ATOM 553 O O . SER A 1 72 ? 9.162 1.473 -1.452 1.00 90.75 72 SER A O 1
ATOM 555 N N . SER A 1 73 ? 11.290 0.885 -1.065 1.00 88.81 73 SER A N 1
ATOM 556 C CA . SER A 1 73 ? 11.080 0.680 0.372 1.00 88.81 73 SER A CA 1
ATOM 557 C C . SER A 1 73 ? 10.638 1.966 1.077 1.00 88.81 73 SER A C 1
ATOM 559 O O . SER A 1 73 ? 9.775 1.924 1.948 1.00 88.81 73 SER A O 1
ATOM 561 N N . GLU A 1 74 ? 11.172 3.119 0.675 1.00 89.38 74 GLU A N 1
ATOM 562 C CA . GLU A 1 74 ? 10.812 4.429 1.225 1.00 89.38 74 GLU A CA 1
ATOM 563 C C . GLU A 1 74 ? 9.338 4.757 0.981 1.00 89.38 74 GLU A C 1
ATOM 565 O O . GLU A 1 74 ? 8.654 5.223 1.895 1.00 89.38 74 GLU A O 1
ATOM 570 N N . LEU A 1 75 ? 8.834 4.474 -0.226 1.00 87.19 75 LEU A N 1
ATOM 571 C CA . LEU A 1 75 ? 7.433 4.695 -0.576 1.00 87.19 75 LEU A CA 1
ATOM 572 C C . LEU A 1 75 ? 6.510 3.821 0.282 1.00 87.19 75 LEU A C 1
ATOM 574 O O . LEU A 1 75 ? 5.535 4.319 0.847 1.00 87.19 75 LEU A O 1
ATOM 578 N N . LEU A 1 76 ? 6.848 2.538 0.438 1.00 87.38 76 LEU A N 1
ATOM 579 C CA . LEU A 1 76 ? 6.083 1.594 1.257 1.00 87.38 76 LEU A CA 1
ATOM 580 C C . LEU A 1 76 ? 6.073 1.991 2.740 1.00 87.38 76 LEU A C 1
ATOM 582 O O . LEU A 1 76 ? 5.022 1.969 3.383 1.00 87.38 76 LEU A O 1
ATOM 586 N N . ILE A 1 77 ? 7.222 2.407 3.281 1.00 88.88 77 ILE A N 1
ATOM 587 C CA . ILE A 1 77 ? 7.346 2.885 4.666 1.00 88.88 77 ILE A CA 1
ATOM 588 C C . ILE A 1 77 ? 6.527 4.165 4.876 1.00 88.88 77 ILE A C 1
ATOM 590 O O . ILE A 1 77 ? 5.843 4.304 5.897 1.00 88.88 77 ILE A O 1
ATOM 594 N N . GLY A 1 78 ? 6.567 5.093 3.916 1.00 89.69 78 GLY A N 1
ATOM 595 C CA . GLY A 1 78 ? 5.772 6.319 3.944 1.00 89.69 78 GLY A CA 1
ATOM 596 C C . GLY A 1 78 ? 4.271 6.029 3.950 1.00 89.69 78 GLY A C 1
ATOM 597 O O . GLY A 1 78 ? 3.552 6.515 4.825 1.00 89.69 78 GLY A O 1
ATOM 598 N N . ALA A 1 79 ? 3.813 5.168 3.037 1.00 87.81 79 ALA A N 1
ATOM 599 C CA . ALA A 1 79 ? 2.417 4.750 2.946 1.00 87.81 79 ALA A CA 1
ATOM 600 C C . ALA A 1 79 ? 1.933 4.056 4.232 1.00 87.81 79 ALA A C 1
ATOM 602 O O . ALA A 1 79 ? 0.856 4.376 4.742 1.00 87.81 79 ALA A O 1
ATOM 603 N N . PHE A 1 80 ? 2.743 3.154 4.802 1.00 88.44 80 PHE A N 1
ATOM 604 C CA . PHE A 1 80 ? 2.438 2.517 6.084 1.00 88.44 80 PHE A CA 1
ATOM 605 C C . PHE A 1 80 ? 2.296 3.545 7.210 1.00 88.44 80 PHE A C 1
ATOM 607 O O . PHE A 1 80 ? 1.337 3.489 7.979 1.00 88.44 80 PHE A O 1
ATOM 614 N N . SER A 1 81 ? 3.230 4.492 7.304 1.00 91.44 81 SER A N 1
ATOM 615 C CA . SER A 1 81 ? 3.244 5.498 8.371 1.00 91.44 81 SER A CA 1
ATOM 616 C C . SER A 1 81 ? 2.006 6.398 8.323 1.00 91.44 81 SER A C 1
ATOM 618 O O . SER A 1 81 ? 1.409 6.677 9.364 1.00 91.44 81 SER A O 1
ATOM 620 N N . ASP A 1 82 ? 1.577 6.800 7.124 1.00 89.94 82 ASP A N 1
ATOM 621 C CA . ASP A 1 82 ? 0.345 7.570 6.927 1.00 89.94 82 ASP A CA 1
ATOM 622 C C . ASP A 1 82 ? -0.904 6.761 7.317 1.00 89.94 82 ASP A C 1
ATOM 624 O O . ASP A 1 82 ? -1.745 7.224 8.097 1.00 89.94 82 ASP A O 1
ATOM 628 N N . LEU A 1 83 ? -1.007 5.511 6.849 1.00 89.31 83 LEU A N 1
ATOM 629 C CA . LEU A 1 83 ? -2.132 4.633 7.178 1.00 89.31 83 LEU A CA 1
ATOM 630 C C . LEU A 1 83 ? -2.214 4.357 8.685 1.00 89.31 83 LEU A C 1
ATOM 632 O O . LEU A 1 83 ? -3.297 4.399 9.275 1.00 89.31 83 LEU A O 1
ATOM 636 N N . PHE A 1 84 ? -1.067 4.129 9.323 1.00 88.00 84 PHE A N 1
ATOM 637 C CA . PHE A 1 84 ? -0.973 3.935 10.762 1.00 88.00 84 PHE A CA 1
ATOM 638 C C . PHE A 1 84 ? -1.384 5.197 11.529 1.00 88.00 84 PHE A C 1
ATOM 640 O O . PHE A 1 84 ? -2.152 5.110 12.488 1.00 88.00 84 PHE A O 1
ATOM 647 N N . GLY A 1 85 ? -0.955 6.380 11.080 1.00 91.62 85 GLY A N 1
ATOM 648 C CA . GLY A 1 85 ? -1.385 7.657 11.652 1.00 91.62 85 GLY A CA 1
ATOM 649 C C . GLY A 1 85 ? -2.907 7.827 11.615 1.00 91.62 85 GLY A C 1
ATOM 650 O O . GLY A 1 85 ? -3.530 8.122 12.640 1.00 91.62 85 GLY A O 1
ATOM 651 N N . LYS A 1 86 ? -3.529 7.549 10.462 1.00 91.88 86 LYS A N 1
ATOM 652 C CA . LYS A 1 86 ? -4.994 7.563 10.299 1.00 91.88 86 LYS A CA 1
ATOM 653 C C . LYS A 1 86 ? -5.677 6.553 11.217 1.00 91.88 86 LYS A C 1
ATOM 655 O O . LYS A 1 86 ? -6.644 6.900 11.894 1.00 91.88 86 LYS A O 1
ATOM 660 N N . PHE A 1 87 ? -5.154 5.329 11.299 1.00 91.38 87 PHE A N 1
ATOM 661 C CA . PHE A 1 87 ? -5.661 4.308 12.215 1.00 91.38 87 PHE A CA 1
ATOM 662 C C . PHE A 1 87 ? -5.658 4.798 13.671 1.00 91.38 87 PHE A C 1
ATOM 664 O O . PHE A 1 87 ? -6.687 4.723 14.342 1.00 91.38 87 PHE A O 1
ATOM 671 N N . LYS A 1 88 ? -4.547 5.374 14.149 1.00 89.75 88 LYS A N 1
ATOM 672 C CA . LYS A 1 88 ? -4.441 5.910 15.518 1.00 89.75 88 LYS A CA 1
ATOM 673 C C . LYS A 1 88 ? -5.411 7.065 15.780 1.00 89.75 88 LYS A C 1
ATOM 675 O O . LYS A 1 88 ? -5.977 7.158 16.874 1.00 89.75 88 LYS A O 1
ATOM 680 N N . ALA A 1 89 ? -5.644 7.925 14.789 1.00 88.69 89 ALA A N 1
ATOM 681 C CA . ALA A 1 89 ? -6.644 8.985 14.888 1.00 88.69 89 ALA A CA 1
ATOM 682 C C . ALA A 1 89 ? -8.070 8.418 15.029 1.00 88.69 89 ALA A C 1
ATOM 684 O O . ALA A 1 89 ? -8.839 8.867 15.888 1.00 88.69 89 ALA A O 1
ATOM 685 N N . TYR A 1 90 ? -8.417 7.391 14.244 1.00 90.50 90 TYR A N 1
ATOM 686 C CA . TYR A 1 90 ? -9.709 6.710 14.363 1.00 90.50 90 TYR A CA 1
ATOM 687 C C . TYR A 1 90 ? -9.863 5.975 15.694 1.00 90.50 90 TYR A C 1
ATOM 689 O O . TYR A 1 90 ? -10.916 6.077 16.321 1.00 90.50 90 TYR A O 1
ATOM 697 N N . GLU A 1 91 ? -8.821 5.288 16.159 1.00 86.94 91 GLU A N 1
ATOM 698 C CA . GLU A 1 91 ? -8.818 4.592 17.448 1.00 86.94 91 GLU A CA 1
ATOM 699 C C . GLU A 1 91 ? -9.099 5.562 18.604 1.00 86.94 91 GLU A C 1
ATOM 701 O O . GLU A 1 91 ? -9.971 5.308 19.435 1.00 86.94 91 GLU A O 1
ATOM 706 N N . THR A 1 92 ? -8.439 6.723 18.600 1.00 85.06 92 THR A N 1
ATOM 707 C CA . THR A 1 92 ? -8.663 7.788 19.591 1.00 85.06 92 THR A CA 1
ATOM 708 C C . THR A 1 92 ? -10.103 8.303 19.532 1.00 85.06 92 THR A C 1
ATOM 710 O O . THR A 1 92 ? -10.773 8.416 20.559 1.00 85.06 92 THR A O 1
ATOM 713 N N . SER A 1 93 ? -10.615 8.550 18.324 1.00 82.31 93 SER A N 1
ATOM 714 C CA . SER A 1 93 ? -11.975 9.065 18.106 1.00 82.31 93 SER A CA 1
ATOM 715 C C . SER A 1 93 ? -13.058 8.074 18.553 1.00 82.31 93 SER A C 1
ATOM 717 O O . SER A 1 93 ? -14.096 8.468 19.086 1.00 82.31 93 SER A O 1
ATOM 719 N N . LEU A 1 94 ? -12.831 6.774 18.355 1.00 76.88 94 LEU A N 1
ATOM 720 C CA . LEU A 1 94 ? -13.736 5.716 18.807 1.00 76.88 94 LEU A CA 1
ATOM 721 C C . LEU A 1 94 ? -13.645 5.489 20.318 1.00 76.88 94 LEU A C 1
ATOM 723 O O . LEU A 1 94 ? -14.672 5.242 20.949 1.00 76.88 94 LEU A O 1
ATOM 727 N N . GLY A 1 95 ? -12.448 5.606 20.900 1.00 72.38 95 GLY A N 1
ATOM 728 C CA . GLY A 1 95 ? -12.248 5.569 22.348 1.00 72.38 95 GLY A CA 1
ATOM 729 C C . GLY A 1 95 ? -13.013 6.685 23.062 1.00 72.38 95 GLY A C 1
ATOM 730 O O . GLY A 1 95 ? -13.666 6.427 24.067 1.00 72.38 95 GLY A O 1
ATOM 731 N N . GLN A 1 96 ? -13.026 7.893 22.491 1.00 67.44 96 GLN A N 1
ATOM 732 C CA . GLN A 1 96 ? -13.785 9.033 23.022 1.00 67.44 96 GLN A CA 1
ATOM 733 C C . GLN A 1 96 ? -15.305 8.860 22.918 1.00 67.44 96 GLN A C 1
ATOM 735 O O . GLN A 1 96 ? -16.023 9.310 23.800 1.00 67.44 96 GLN A O 1
ATOM 740 N N . LYS A 1 97 ? -15.817 8.194 21.873 1.00 61.53 97 LYS A N 1
ATOM 741 C CA . LYS A 1 97 ? -17.263 7.936 21.716 1.00 61.53 97 LYS A CA 1
ATOM 742 C C . LYS A 1 97 ? -17.809 6.834 22.630 1.00 61.53 97 LYS A C 1
ATOM 744 O O . LYS A 1 97 ? -19.023 6.704 22.744 1.00 61.53 97 LYS A O 1
ATOM 749 N N . LYS A 1 98 ? -16.939 6.006 23.215 1.00 57.41 98 LYS A N 1
ATOM 750 C CA . LYS A 1 98 ? -17.319 4.948 24.164 1.00 57.41 98 LYS A CA 1
ATOM 751 C C . LYS A 1 98 ? -17.329 5.414 25.628 1.00 57.41 98 LYS A C 1
ATOM 753 O O . LYS A 1 98 ? -17.745 4.619 26.469 1.00 57.41 98 LYS A O 1
ATOM 758 N N . ALA A 1 99 ? -16.851 6.627 25.917 1.00 46.28 99 ALA A N 1
ATOM 759 C CA . ALA A 1 99 ? -16.775 7.208 27.259 1.00 46.28 99 ALA A CA 1
ATOM 760 C C . ALA A 1 99 ? -17.995 8.079 27.585 1.00 46.28 99 ALA A C 1
ATOM 762 O O . ALA A 1 99 ? -18.500 8.757 26.661 1.00 46.28 99 ALA A O 1
#

pLDDT: mean 71.8, std 16.09, range [41.25, 91.88]

Secondary structure (DSSP, 8-state):
---------------GGGSHHHHHHHHHHHHHHHH---GGGSEEEE-TTSPEEE-----HHHHHHTSSSPPPHHHHHHHHHHHHHHHHHHHHHHHHHT-

Foldseek 3Di:
DDDDDDDDPDPPDDDPPPPPVVPVVVVVVVV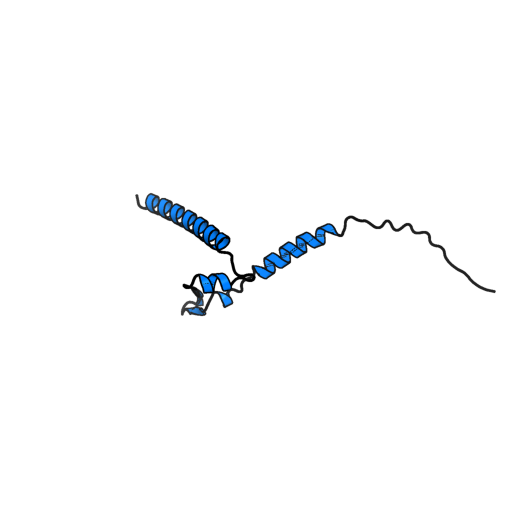VVQVPDDPVVQFDFADPVRHTHGPDPPDPQVVQVVHVVRNDPVRVVVVVVVVVVVVVVVVVVVVVVVD

Sequence (99 aa):
MSKEGKDLNVLESVDEENEYVSHDMKALTEEAENSNISLESITDGSNERGIPKVKFIDDIGQFAESFNPAASSELLIGAFSDLFGKFKAYETSLGQKKA

Organism: NCBI:txid49252